Protein AF-A0A831W2U3-F1 (afdb_monomer)

Radius of gyration: 49.45 Å; Cα contacts (8 Å, |Δi|>4): 23; chains: 1; bounding box: 72×37×145 Å

Structure (mmCIF, N/CA/C/O backbone):
data_AF-A0A831W2U3-F1
#
_entry.id   AF-A0A831W2U3-F1
#
loop_
_atom_site.group_PDB
_atom_site.id
_atom_site.type_symbol
_atom_site.label_atom_id
_atom_site.label_alt_id
_atom_site.label_comp_id
_atom_site.label_asym_id
_atom_site.label_entity_id
_atom_site.label_seq_id
_atom_site.pdbx_PDB_ins_code
_atom_site.Cartn_x
_atom_site.Cartn_y
_atom_site.Cartn_z
_atom_site.occupancy
_atom_site.B_iso_or_equiv
_atom_site.auth_seq_id
_atom_site.auth_comp_id
_atom_site.auth_asym_id
_atom_site.auth_atom_id
_atom_site.pdbx_PDB_model_num
ATOM 1 N N . MET A 1 1 ? -18.431 9.902 36.381 1.00 43.91 1 MET A N 1
ATOM 2 C CA . MET A 1 1 ? -19.514 9.789 37.389 1.00 43.91 1 MET A CA 1
ATOM 3 C C . MET A 1 1 ? -19.540 8.393 38.029 1.00 43.91 1 MET A C 1
ATOM 5 O O . MET A 1 1 ? -20.557 7.719 37.998 1.00 43.91 1 MET A O 1
ATOM 9 N N . GLN A 1 2 ? -18.420 7.936 38.594 1.00 46.03 2 GLN A N 1
ATOM 10 C CA . GLN A 1 2 ? -18.339 6.663 39.341 1.00 46.03 2 GLN A CA 1
ATOM 11 C C . GLN A 1 2 ? -17.504 6.820 40.627 1.00 46.03 2 GLN A C 1
ATOM 13 O O . GLN A 1 2 ? -17.646 6.047 41.565 1.00 46.03 2 GLN A O 1
ATOM 18 N N . GLU A 1 3 ? -16.686 7.872 40.683 1.00 42.34 3 GLU A N 1
ATOM 19 C CA . GLU A 1 3 ? -15.733 8.178 41.755 1.00 42.34 3 GLU A CA 1
ATOM 20 C C . GLU A 1 3 ? -16.374 8.858 42.977 1.00 42.34 3 GLU A C 1
ATOM 22 O O . GLU A 1 3 ? -15.839 8.804 44.076 1.00 42.34 3 GLU A O 1
ATOM 27 N N . VAL A 1 4 ? -17.580 9.415 42.820 1.00 47.78 4 VAL A N 1
ATOM 28 C CA . VAL A 1 4 ? -18.320 10.093 43.904 1.00 47.78 4 VAL A CA 1
ATOM 29 C C . VAL A 1 4 ? -18.998 9.110 44.872 1.00 47.78 4 VAL A C 1
ATOM 31 O O . VAL A 1 4 ? -19.333 9.467 45.991 1.00 47.78 4 VAL A O 1
ATOM 34 N N . ILE A 1 5 ? -19.170 7.844 44.475 1.00 56.25 5 ILE A N 1
ATOM 35 C CA . ILE A 1 5 ? -19.919 6.844 45.260 1.00 56.25 5 ILE A CA 1
ATOM 36 C C . ILE A 1 5 ? -19.009 6.109 46.266 1.00 56.25 5 ILE A C 1
ATOM 38 O O . ILE A 1 5 ? -19.491 5.546 47.251 1.00 56.25 5 ILE A O 1
ATOM 42 N N . SER A 1 6 ? -17.688 6.099 46.049 1.00 62.00 6 SER A N 1
ATOM 43 C CA . SER A 1 6 ? -16.733 5.449 46.959 1.00 62.00 6 SER A CA 1
ATOM 44 C C . SER A 1 6 ? -16.358 6.338 48.147 1.00 62.00 6 SER A C 1
ATOM 46 O O . SER A 1 6 ? -16.327 5.838 49.271 1.00 62.00 6 SER A O 1
ATOM 48 N N . GLY A 1 7 ? -16.129 7.638 47.924 1.00 64.19 7 GLY A N 1
ATOM 49 C CA . GLY A 1 7 ? -15.730 8.583 48.977 1.00 64.19 7 GLY A CA 1
ATOM 50 C C . GLY A 1 7 ? -16.809 8.803 50.042 1.00 64.19 7 GLY A C 1
ATOM 51 O O . GLY A 1 7 ? -16.530 8.744 51.238 1.00 64.19 7 GLY A O 1
ATOM 52 N N . GLU A 1 8 ? -18.066 8.963 49.625 1.00 70.44 8 GLU A N 1
ATOM 53 C CA . GLU A 1 8 ? -19.186 9.220 50.543 1.00 70.44 8 GLU A CA 1
ATOM 54 C C . GLU A 1 8 ? -19.618 7.972 51.330 1.00 70.44 8 GLU A C 1
ATOM 56 O O . GLU A 1 8 ? -20.163 8.069 52.429 1.00 70.44 8 GLU A O 1
ATOM 61 N N . ARG A 1 9 ? -19.329 6.768 50.818 1.00 71.94 9 ARG A N 1
ATOM 62 C CA . ARG A 1 9 ? -19.741 5.507 51.454 1.00 71.94 9 ARG A CA 1
ATOM 63 C C . ARG A 1 9 ? -19.152 5.328 52.849 1.00 71.94 9 ARG A C 1
ATOM 65 O O . ARG A 1 9 ? -19.865 4.886 53.748 1.00 71.94 9 ARG A O 1
ATOM 72 N N . SER A 1 10 ? -17.878 5.675 53.029 1.00 77.38 10 SER A N 1
ATOM 73 C CA . SER A 1 10 ? -17.202 5.536 54.323 1.00 77.38 10 SER A CA 1
ATOM 74 C C . SER A 1 10 ? -17.835 6.441 55.380 1.00 77.38 10 SER A C 1
ATOM 76 O O . SER A 1 10 ? -18.091 5.998 56.494 1.00 77.38 10 SER A O 1
ATOM 78 N N . GLN A 1 11 ? -18.154 7.688 55.021 1.00 80.19 11 GLN A N 1
ATOM 79 C CA . GLN A 1 11 ? -18.763 8.659 55.936 1.00 80.19 11 GLN A CA 1
ATOM 80 C C . GLN A 1 11 ? -20.192 8.264 56.341 1.00 80.19 11 GLN A C 1
ATOM 82 O O . GLN A 1 11 ? -20.589 8.442 57.498 1.00 80.19 11 GLN A O 1
ATOM 87 N N . VAL A 1 12 ? -20.959 7.686 55.410 1.00 82.25 12 VAL A N 1
ATOM 88 C CA . VAL A 1 12 ? 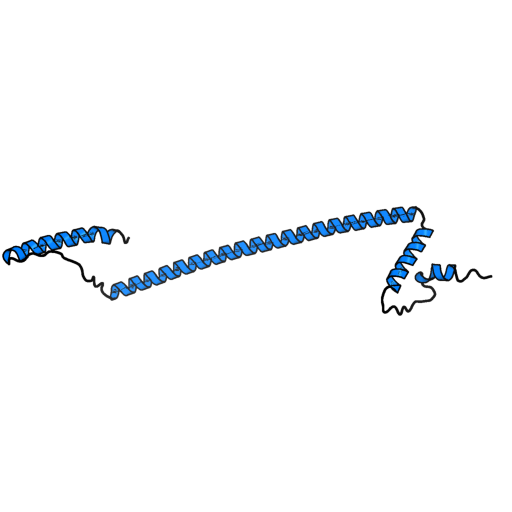-22.314 7.183 55.683 1.00 82.25 12 VAL A CA 1
ATOM 89 C C . VAL A 1 12 ? -22.274 5.974 56.620 1.00 82.25 12 VAL A C 1
ATOM 91 O O . VAL A 1 12 ? -23.033 5.943 57.589 1.00 82.25 12 VAL A O 1
ATOM 94 N N . MET A 1 13 ? -21.383 5.003 56.378 1.00 81.56 13 MET A N 1
ATOM 95 C CA . MET A 1 13 ? -21.240 3.832 57.257 1.00 81.56 13 MET A CA 1
ATOM 96 C C . MET A 1 13 ? -20.831 4.240 58.674 1.00 81.56 13 MET A C 1
ATOM 98 O O . MET A 1 13 ? -21.433 3.790 59.641 1.00 81.56 13 MET A O 1
ATOM 102 N N . ASP A 1 14 ? -19.881 5.164 58.799 1.00 83.88 14 ASP A N 1
ATOM 103 C CA . ASP A 1 14 ? -19.359 5.625 60.087 1.00 83.88 14 ASP A CA 1
ATOM 104 C C . ASP A 1 14 ? -20.423 6.375 60.920 1.00 83.88 14 ASP A C 1
ATOM 106 O O . ASP A 1 14 ? -20.551 6.210 62.137 1.00 83.88 14 ASP A O 1
ATOM 110 N N . THR A 1 15 ? -21.283 7.144 60.246 1.00 83.94 15 THR A N 1
ATOM 111 C CA . THR A 1 15 ? -22.425 7.820 60.879 1.00 83.94 15 THR A CA 1
ATOM 112 C C . THR A 1 15 ? -23.507 6.831 61.319 1.00 83.94 15 THR A C 1
ATOM 114 O O . THR A 1 15 ? -24.056 6.970 62.416 1.00 83.94 15 THR A O 1
ATOM 117 N N . MET A 1 16 ? -23.779 5.802 60.511 1.00 82.94 16 MET A N 1
ATOM 118 C CA . MET A 1 16 ? -24.716 4.728 60.858 1.00 82.94 16 MET A CA 1
ATOM 119 C C . MET A 1 16 ? -24.225 3.906 62.055 1.00 82.94 16 MET A C 1
ATOM 121 O O . MET A 1 16 ? -25.013 3.634 62.962 1.00 82.94 16 MET A O 1
ATOM 125 N N . THR A 1 17 ? -22.930 3.582 62.117 1.00 85.06 17 THR A N 1
ATOM 126 C CA . THR A 1 17 ? -22.314 2.878 63.254 1.00 85.06 17 THR A CA 1
ATOM 127 C C . THR A 1 17 ? -22.449 3.680 64.550 1.00 85.06 17 THR A C 1
ATOM 129 O O . THR A 1 17 ? -22.870 3.129 65.568 1.00 85.06 17 THR A O 1
ATOM 132 N N . ARG A 1 18 ? -22.191 4.999 64.528 1.00 85.75 18 ARG A N 1
ATOM 133 C CA . ARG A 1 18 ? -22.384 5.878 65.703 1.00 85.75 18 ARG A CA 1
ATOM 134 C C . ARG A 1 18 ? -23.835 5.921 66.188 1.00 85.75 18 ARG A C 1
ATOM 136 O O . ARG A 1 18 ? -24.088 5.827 67.389 1.00 85.75 18 ARG A O 1
ATOM 143 N N . LEU A 1 19 ? -24.790 6.066 65.267 1.00 85.50 19 LEU A N 1
ATOM 144 C CA . LEU A 1 19 ? -26.224 6.102 65.584 1.00 85.50 19 LEU A CA 1
ATOM 145 C C . LEU A 1 19 ? -26.718 4.775 66.165 1.00 85.50 19 LEU A C 1
ATOM 147 O O . LEU A 1 19 ? -27.484 4.776 67.130 1.00 85.50 19 LEU A O 1
ATOM 151 N N . ALA A 1 20 ? -26.262 3.656 65.601 1.00 84.50 20 ALA A N 1
ATOM 152 C CA . ALA A 1 20 ? -26.588 2.330 66.097 1.00 84.50 20 ALA A CA 1
ATOM 153 C C . ALA A 1 20 ? -26.007 2.120 67.504 1.00 84.50 20 ALA A C 1
ATOM 155 O O . ALA A 1 20 ? -26.762 1.781 68.414 1.00 84.50 20 ALA A O 1
ATOM 156 N N . ASN A 1 21 ? -24.725 2.445 67.720 1.00 84.94 21 ASN A N 1
ATOM 157 C CA . ASN A 1 21 ? -24.066 2.336 69.027 1.00 84.94 21 ASN A CA 1
ATOM 158 C C . ASN A 1 21 ? -24.768 3.142 70.128 1.00 84.94 21 ASN A C 1
ATOM 160 O O . ASN A 1 21 ? -24.930 2.652 71.243 1.00 84.94 21 ASN A O 1
ATOM 164 N N . LYS A 1 22 ? -25.276 4.340 69.817 1.00 85.06 22 LYS A N 1
ATOM 165 C CA . LYS A 1 22 ? -26.029 5.157 70.783 1.00 85.06 22 LYS A CA 1
ATOM 166 C C . LYS A 1 22 ? -27.337 4.494 71.246 1.00 85.06 22 LYS A C 1
ATOM 168 O O . LYS A 1 22 ? -27.759 4.725 72.374 1.00 85.06 22 LYS A O 1
ATOM 173 N N . LYS A 1 23 ? -27.978 3.680 70.397 1.00 83.06 23 LYS A N 1
ATOM 174 C CA . LYS A 1 23 ? -29.226 2.963 70.722 1.00 83.06 23 LYS A CA 1
ATOM 175 C C . LYS A 1 23 ? -29.002 1.667 71.500 1.00 83.06 23 LYS A C 1
ATOM 177 O O . LYS A 1 23 ? -29.840 1.331 72.326 1.00 83.06 23 LYS A O 1
ATOM 182 N N . VAL A 1 24 ? -27.912 0.943 71.241 1.00 86.19 24 VAL A N 1
ATOM 183 C CA . VAL A 1 24 ? -27.599 -0.315 71.948 1.00 86.19 24 VAL A CA 1
ATOM 184 C C . VAL A 1 24 ? -26.783 -0.126 73.229 1.00 86.19 24 VAL A C 1
ATOM 186 O O . VAL A 1 24 ? -26.696 -1.058 74.028 1.00 86.19 24 VAL A O 1
ATOM 189 N N . ALA A 1 25 ? -26.269 1.080 73.490 1.00 80.69 25 ALA A N 1
ATOM 190 C CA . ALA A 1 25 ? -25.568 1.410 74.732 1.00 80.69 25 ALA A CA 1
ATOM 191 C C . ALA A 1 25 ? -26.412 1.158 75.999 1.00 80.69 25 ALA A C 1
ATOM 193 O O . ALA A 1 25 ? -25.869 0.744 77.018 1.00 80.69 25 ALA A O 1
ATOM 194 N N . SER A 1 26 ? -27.739 1.335 75.938 1.00 82.50 26 SER A N 1
ATOM 195 C CA . SER A 1 26 ? -28.654 1.021 77.050 1.00 82.50 26 SER A CA 1
ATOM 196 C C . SER A 1 26 ? -28.870 -0.480 77.275 1.00 82.50 26 SER A C 1
ATOM 198 O O . SER A 1 26 ? -29.397 -0.871 78.311 1.00 82.50 26 SER A O 1
ATOM 200 N N . LEU A 1 27 ? -28.464 -1.319 76.318 1.00 81.88 27 LEU A N 1
ATOM 201 C CA . LEU A 1 27 ? -28.581 -2.778 76.357 1.00 81.88 27 LEU A CA 1
ATOM 202 C C . LEU A 1 27 ? -27.234 -3.461 76.664 1.00 81.88 27 LEU A C 1
ATOM 204 O O . LEU A 1 27 ? -27.171 -4.686 76.687 1.00 81.88 27 LEU A O 1
ATOM 208 N N . GLY A 1 28 ? -26.156 -2.693 76.884 1.00 84.12 28 GLY A N 1
ATOM 209 C CA . GLY A 1 28 ? -24.814 -3.220 77.170 1.00 84.12 28 GLY A CA 1
ATOM 210 C C . GLY A 1 28 ? -24.091 -3.835 75.964 1.00 84.12 28 GLY A C 1
ATOM 211 O O . GLY A 1 28 ? -23.123 -4.569 76.142 1.00 84.12 28 GLY A O 1
ATOM 212 N N . ILE A 1 29 ? -24.547 -3.558 74.738 1.00 86.31 29 ILE A N 1
ATOM 213 C CA . ILE A 1 29 ? -24.013 -4.142 73.496 1.00 86.31 29 ILE A CA 1
ATOM 214 C C . ILE A 1 29 ? -23.208 -3.081 72.726 1.00 86.31 29 ILE A C 1
ATOM 216 O O . ILE A 1 29 ? -23.650 -1.940 72.601 1.00 86.31 29 ILE A O 1
ATOM 220 N N . SER A 1 30 ? -22.048 -3.467 72.174 1.00 80.31 30 SER A N 1
ATOM 221 C CA . SER A 1 30 ? -21.176 -2.608 71.351 1.00 80.31 30 SER A CA 1
ATOM 222 C C . SER A 1 30 ? -21.060 -3.135 69.916 1.00 80.31 30 SER A C 1
ATOM 224 O O . SER A 1 30 ? -20.755 -4.308 69.697 1.00 80.31 30 SER A O 1
ATOM 226 N N . ILE A 1 31 ? -21.312 -2.270 68.931 1.00 82.38 31 ILE A N 1
ATOM 227 C CA . ILE A 1 31 ? -21.232 -2.559 67.494 1.00 82.38 31 ILE A CA 1
ATOM 228 C C . ILE A 1 31 ? -19.871 -2.093 66.969 1.00 82.38 31 ILE A C 1
ATOM 230 O O . ILE A 1 31 ? -19.530 -0.913 67.067 1.00 82.38 31 ILE A O 1
ATOM 234 N N . ILE A 1 32 ? -19.116 -3.028 66.383 1.00 81.44 32 ILE A N 1
ATOM 235 C CA . ILE A 1 32 ? -17.736 -2.816 65.914 1.00 81.44 32 ILE A CA 1
ATOM 236 C C . ILE A 1 32 ? -17.695 -2.275 64.473 1.00 81.44 32 ILE A C 1
ATOM 238 O O . ILE A 1 32 ? -16.901 -1.385 64.187 1.00 81.44 32 ILE A O 1
ATOM 242 N N . ASP A 1 33 ? -18.536 -2.787 63.565 1.00 80.06 33 ASP A N 1
ATOM 243 C CA . ASP A 1 33 ? -18.543 -2.383 62.148 1.00 80.06 33 ASP A CA 1
ATOM 244 C C . ASP A 1 33 ? -19.931 -2.585 61.508 1.00 80.06 33 ASP A C 1
ATOM 246 O O . ASP A 1 33 ? -20.622 -3.569 61.790 1.00 80.06 33 ASP A O 1
ATOM 250 N N . VAL A 1 34 ? -20.331 -1.665 60.625 1.00 81.56 34 VAL A N 1
ATOM 251 C CA . VAL A 1 34 ? -21.559 -1.738 59.819 1.00 81.56 34 VAL A CA 1
ATOM 252 C C . VAL A 1 34 ? -21.166 -1.718 58.348 1.00 81.56 34 VAL A C 1
ATOM 254 O O . VAL A 1 34 ? -20.592 -0.751 57.852 1.00 81.56 34 VAL A O 1
ATOM 257 N N . ARG A 1 35 ? -21.524 -2.779 57.616 1.00 81.31 35 ARG A N 1
ATOM 258 C CA . ARG A 1 35 ? -21.256 -2.900 56.176 1.00 81.31 35 ARG A CA 1
ATOM 259 C C . ARG A 1 35 ? -22.534 -3.112 55.379 1.00 81.31 35 ARG A C 1
ATOM 261 O O . ARG A 1 35 ? -23.399 -3.898 55.761 1.00 81.31 35 ARG A O 1
ATOM 268 N N . ILE A 1 36 ? -22.616 -2.479 54.208 1.00 76.62 36 ILE A N 1
ATOM 269 C CA . ILE A 1 36 ? -23.661 -2.784 53.224 1.00 76.62 36 ILE A CA 1
ATOM 270 C C . ILE A 1 36 ? -23.337 -4.128 52.569 1.00 76.62 36 ILE A C 1
ATOM 272 O O . ILE A 1 36 ? -22.359 -4.239 51.833 1.00 76.62 36 ILE A O 1
ATOM 276 N N . LYS A 1 37 ? -24.192 -5.132 52.790 1.00 78.06 37 LYS A N 1
ATOM 277 C CA . LYS A 1 37 ? -24.073 -6.450 52.148 1.00 78.06 37 LYS A CA 1
ATOM 278 C C . LYS A 1 37 ? -24.439 -6.408 50.660 1.00 78.06 37 LYS A C 1
ATOM 280 O O . LYS A 1 37 ? -23.731 -6.981 49.843 1.00 78.06 37 LYS A O 1
ATOM 285 N N . GLN A 1 38 ? -25.532 -5.728 50.306 1.00 71.69 38 GLN A N 1
ATOM 286 C CA . GLN A 1 38 ? -26.016 -5.626 48.926 1.00 71.69 38 GLN A CA 1
ATOM 287 C C . GLN A 1 38 ? -26.950 -4.420 48.768 1.00 71.69 38 GLN A C 1
ATOM 289 O O . GLN A 1 38 ? -27.763 -4.147 49.647 1.00 71.69 38 GLN A O 1
ATOM 294 N N . ILE A 1 39 ? -26.848 -3.711 47.642 1.00 69.44 39 ILE A N 1
ATOM 295 C CA . ILE A 1 39 ? -27.837 -2.709 47.226 1.00 69.44 39 ILE A CA 1
ATOM 296 C C . ILE A 1 39 ? -28.709 -3.378 46.167 1.00 69.44 39 ILE A C 1
ATOM 298 O O . ILE A 1 39 ? -28.233 -3.664 45.071 1.00 69.44 39 ILE A O 1
ATOM 302 N N . ASN A 1 40 ? -29.972 -3.643 46.491 1.00 64.75 40 ASN A N 1
ATOM 303 C CA . ASN A 1 40 ? -30.931 -4.149 45.515 1.00 64.75 40 ASN A CA 1
ATOM 304 C C . ASN A 1 40 ? -31.532 -2.971 44.750 1.00 64.75 40 ASN A C 1
ATOM 306 O O . ASN A 1 40 ? -32.415 -2.280 45.253 1.00 64.75 40 ASN A O 1
ATOM 310 N N . LEU A 1 41 ? -31.040 -2.737 43.533 1.00 65.50 41 LEU A N 1
ATOM 311 C CA . LEU A 1 41 ? -31.710 -1.848 42.589 1.00 65.50 41 LEU A CA 1
ATOM 312 C C . LEU A 1 41 ? -32.957 -2.571 42.038 1.00 65.50 41 LEU A C 1
ATOM 314 O O . LEU A 1 41 ? -32.831 -3.730 41.633 1.00 65.50 41 LEU A O 1
ATOM 318 N N . PRO A 1 42 ? -34.144 -1.937 41.988 1.00 72.44 42 PRO A N 1
ATOM 319 C CA . PRO A 1 42 ? -35.336 -2.551 41.405 1.00 72.44 42 PRO A CA 1
ATOM 320 C C . PRO A 1 42 ? -35.073 -3.005 39.961 1.00 72.44 42 PRO A C 1
ATOM 322 O O . PRO A 1 42 ? -34.565 -2.228 39.148 1.00 72.44 42 PRO A O 1
ATOM 325 N N . ALA A 1 43 ? -35.443 -4.246 39.624 1.00 67.12 43 ALA A N 1
ATOM 326 C CA . ALA A 1 43 ? -35.142 -4.873 38.327 1.00 67.12 43 ALA A CA 1
ATOM 327 C C . ALA A 1 43 ? -35.651 -4.073 37.105 1.00 67.12 43 ALA A C 1
ATOM 329 O O . ALA A 1 43 ? -35.075 -4.146 36.021 1.00 67.12 43 ALA A O 1
ATOM 330 N N . ALA A 1 44 ? -36.693 -3.255 37.284 1.00 64.19 44 ALA A N 1
ATOM 331 C CA . ALA A 1 44 ? -37.230 -2.381 36.241 1.00 64.19 44 ALA A CA 1
ATOM 332 C C . ALA A 1 44 ? -36.249 -1.271 35.799 1.00 64.19 44 ALA A C 1
ATOM 334 O O . ALA A 1 44 ? -36.257 -0.868 34.637 1.00 64.19 44 ALA A O 1
ATOM 335 N N . VAL A 1 45 ? -35.381 -0.786 36.697 1.00 65.25 45 VAL A N 1
ATOM 336 C CA . VAL A 1 45 ? -34.419 0.296 36.403 1.00 65.25 45 VAL A CA 1
ATOM 337 C C . VAL A 1 45 ? -33.084 -0.266 35.900 1.00 65.25 45 VAL A C 1
ATOM 339 O O . VAL A 1 45 ? -32.408 0.371 35.095 1.00 65.25 45 VAL A O 1
ATOM 342 N N . SER A 1 46 ? -32.704 -1.483 36.305 1.00 73.31 46 SER A N 1
ATOM 343 C CA . SER A 1 46 ? -31.458 -2.112 35.841 1.00 73.31 46 SER A CA 1
ATOM 344 C C . SER A 1 46 ? -31.516 -2.509 34.361 1.00 73.31 46 SER A C 1
ATOM 346 O O . SER A 1 46 ? -30.536 -2.319 33.639 1.00 73.31 46 SER A O 1
ATOM 348 N N . GLN A 1 47 ? -32.671 -2.988 33.883 1.00 83.56 47 GLN A N 1
ATOM 349 C CA . GLN A 1 47 ? -32.840 -3.423 32.496 1.00 83.56 47 GLN A CA 1
ATOM 350 C C . GLN A 1 47 ? -32.713 -2.253 31.507 1.00 83.56 47 GLN A C 1
ATOM 352 O O . GLN A 1 47 ? -32.027 -2.373 30.493 1.00 83.56 47 GLN A O 1
ATOM 357 N N . SER A 1 48 ? -33.329 -1.103 31.799 1.00 85.62 48 SER A N 1
ATOM 358 C CA . SER A 1 48 ? -33.301 0.073 30.914 1.00 85.62 48 SER A CA 1
ATOM 359 C C . SER A 1 48 ? -31.903 0.691 30.813 1.00 85.62 48 SER A C 1
ATOM 361 O O . SER A 1 48 ? -31.447 1.028 29.716 1.00 85.62 48 SER A O 1
ATOM 363 N N . VAL A 1 49 ? -31.179 0.766 31.934 1.00 86.06 49 VAL A N 1
ATOM 364 C CA . VAL A 1 49 ? -29.786 1.231 31.967 1.00 86.06 49 VAL A CA 1
ATOM 365 C C . VAL A 1 49 ? -28.878 0.270 31.200 1.00 86.06 49 VAL A C 1
ATOM 367 O O . VAL A 1 49 ? -28.074 0.721 30.384 1.00 86.06 49 VAL A O 1
ATOM 370 N N . PHE A 1 50 ? -29.041 -1.045 31.379 1.00 87.19 50 PHE A N 1
ATOM 371 C CA . PHE A 1 50 ? -28.252 -2.042 30.653 1.00 87.19 50 PHE A CA 1
ATOM 372 C C . PHE A 1 50 ? -28.479 -1.976 29.135 1.00 87.19 50 PHE A C 1
ATOM 374 O O . PHE A 1 50 ? -27.514 -1.973 28.368 1.00 87.19 50 PHE A O 1
ATOM 381 N N . GLN A 1 51 ? -29.732 -1.842 28.687 1.00 91.06 51 GLN A N 1
ATOM 382 C CA . GLN A 1 51 ? -30.048 -1.672 27.263 1.00 91.06 51 GLN A CA 1
ATOM 383 C C . GLN A 1 51 ? -29.426 -0.394 26.690 1.00 91.06 51 GLN A C 1
ATOM 385 O O . GLN A 1 51 ? -28.840 -0.421 25.606 1.00 91.06 51 GLN A O 1
ATOM 390 N N . ARG A 1 52 ? -29.464 0.715 27.440 1.00 91.88 52 ARG A N 1
ATOM 391 C CA . ARG A 1 52 ? -28.824 1.974 27.034 1.00 91.88 52 ARG A CA 1
ATOM 392 C C . ARG A 1 52 ? -27.303 1.839 26.938 1.00 91.88 52 ARG A C 1
ATOM 394 O O . ARG A 1 52 ? -26.710 2.315 25.974 1.00 91.88 52 ARG A O 1
ATOM 401 N N . MET A 1 53 ? -26.674 1.151 27.891 1.00 91.88 53 MET A N 1
ATOM 402 C CA . MET A 1 53 ? -25.235 0.870 27.856 1.00 91.88 53 MET A CA 1
ATOM 403 C C . MET A 1 53 ? -24.852 -0.000 26.658 1.00 91.88 53 MET A C 1
ATOM 405 O O . MET A 1 53 ? -23.847 0.275 26.002 1.00 91.88 53 MET A O 1
ATOM 409 N N . LYS A 1 54 ? -25.650 -1.027 26.347 1.00 95.69 54 LYS A N 1
ATOM 410 C CA . LYS A 1 54 ? -25.435 -1.891 25.182 1.00 95.69 54 LYS A CA 1
ATOM 411 C C . LYS A 1 54 ? -25.524 -1.093 23.882 1.00 95.69 54 LYS A C 1
ATOM 413 O O . LYS A 1 54 ? -24.595 -1.148 23.079 1.00 95.69 54 LYS A O 1
ATOM 418 N N . ALA A 1 55 ? -26.584 -0.303 23.713 1.00 96.06 55 ALA A N 1
ATOM 419 C CA . ALA A 1 55 ? -26.773 0.539 22.535 1.00 96.06 55 ALA A CA 1
ATOM 420 C C . ALA A 1 55 ? -25.618 1.538 22.350 1.00 96.06 55 ALA A C 1
ATOM 422 O O . ALA A 1 55 ? -25.112 1.702 21.238 1.00 96.06 55 ALA A O 1
ATOM 423 N N . GLU A 1 56 ? -25.148 2.151 23.439 1.00 96.56 56 GLU A N 1
ATOM 424 C CA . GLU A 1 56 ? -24.020 3.080 23.397 1.00 96.56 56 GLU A CA 1
ATOM 425 C C . GLU A 1 56 ? -22.709 2.372 23.033 1.00 96.56 56 GLU A C 1
ATOM 427 O O . GLU A 1 56 ? -21.962 2.841 22.174 1.00 96.56 56 GLU A O 1
ATOM 432 N N . ARG A 1 57 ? -22.443 1.189 23.603 1.00 97.62 57 ARG A N 1
ATOM 433 C CA . ARG A 1 57 ? -21.267 0.382 23.239 1.00 97.62 57 ARG A CA 1
ATOM 434 C C . ARG A 1 57 ? -21.294 -0.045 21.778 1.00 97.62 57 ARG A C 1
ATOM 436 O O . ARG A 1 57 ? -20.265 0.022 21.107 1.00 97.62 57 ARG A O 1
ATOM 443 N N . GLU A 1 58 ? -22.452 -0.443 21.267 1.00 97.50 58 GLU A N 1
ATOM 444 C CA . GLU A 1 58 ? -22.615 -0.770 19.853 1.00 97.50 58 GLU A CA 1
ATOM 445 C C . GLU A 1 58 ? -22.402 0.451 18.952 1.00 97.50 58 GLU A C 1
ATOM 447 O O . GLU A 1 58 ? -21.753 0.327 17.911 1.00 97.50 58 GLU A O 1
ATOM 452 N N . ARG A 1 59 ? -22.899 1.631 19.349 1.00 98.00 59 ARG A N 1
ATOM 453 C CA . ARG A 1 59 ? -22.679 2.897 18.633 1.00 98.00 59 ARG A CA 1
ATOM 454 C C . ARG A 1 59 ? -21.190 3.219 18.541 1.00 98.00 59 ARG A C 1
ATOM 456 O O . ARG A 1 59 ? -20.686 3.416 17.439 1.00 98.00 59 ARG A O 1
ATOM 463 N N . VAL A 1 60 ? -20.486 3.175 19.669 1.00 98.06 60 VAL A N 1
ATOM 464 C CA . VAL A 1 60 ? -19.037 3.409 19.743 1.00 98.06 60 VAL A CA 1
ATOM 465 C C . VAL A 1 60 ? -18.269 2.386 18.899 1.00 98.06 60 VAL A C 1
ATOM 467 O O . VAL A 1 60 ? -17.375 2.748 18.137 1.00 98.06 60 VAL A O 1
ATOM 470 N N . ALA A 1 61 ? -18.646 1.105 18.950 1.00 98.06 61 ALA A N 1
ATOM 471 C CA . ALA A 1 61 ? -18.016 0.075 18.126 1.00 98.06 61 ALA A CA 1
ATOM 472 C C . ALA A 1 61 ? -18.250 0.298 16.621 1.00 98.06 61 ALA A C 1
ATOM 474 O O . ALA A 1 61 ? -17.341 0.088 15.817 1.00 98.06 61 ALA A O 1
ATOM 475 N N . ARG A 1 62 ? -19.456 0.719 16.213 1.00 97.81 62 ARG A N 1
ATOM 476 C CA . ARG A 1 62 ? -19.748 1.086 14.816 1.00 97.81 62 ARG A CA 1
ATOM 477 C C . ARG A 1 62 ? -18.906 2.277 14.371 1.00 97.81 62 ARG A C 1
ATOM 479 O O . ARG A 1 62 ? -18.330 2.223 13.289 1.00 97.81 62 ARG A O 1
ATOM 486 N N . GLU A 1 63 ? -18.787 3.292 15.215 1.00 98.00 63 GLU A N 1
ATOM 487 C CA . GLU A 1 63 ? -17.987 4.484 14.948 1.00 98.00 63 GLU A CA 1
ATOM 488 C C . GLU A 1 63 ? -16.501 4.144 14.749 1.00 98.00 63 GLU A C 1
ATOM 490 O O . GLU A 1 63 ? -15.909 4.536 13.743 1.00 98.00 63 GLU A O 1
ATOM 495 N N . PHE A 1 64 ? -15.915 3.321 15.625 1.00 98.00 64 PHE A N 1
ATOM 496 C CA . PHE A 1 64 ? -14.533 2.859 15.459 1.00 98.00 64 PHE A CA 1
ATOM 497 C C . PHE A 1 64 ? -14.329 2.041 14.182 1.00 98.00 64 PHE A C 1
ATOM 499 O O . PHE A 1 64 ? -13.351 2.256 13.465 1.00 98.00 64 PHE A O 1
ATOM 506 N N . ARG A 1 65 ? -15.258 1.135 13.848 1.00 97.81 65 ARG A N 1
ATOM 507 C CA . ARG A 1 65 ? -15.180 0.368 12.594 1.00 97.81 65 ARG A CA 1
ATOM 508 C C . ARG A 1 65 ? -15.293 1.269 11.366 1.00 97.81 65 ARG A C 1
ATOM 510 O O . ARG A 1 65 ? -14.588 1.028 10.392 1.00 97.81 65 ARG A O 1
ATOM 517 N N . ALA A 1 66 ? -16.150 2.288 11.404 1.00 98.25 66 ALA A N 1
ATOM 518 C CA . ALA A 1 66 ? -16.302 3.242 10.310 1.00 98.25 66 ALA A CA 1
ATOM 519 C C . ALA A 1 66 ? -15.013 4.048 10.092 1.00 98.25 66 ALA A C 1
ATOM 521 O O . ALA A 1 66 ? -14.492 4.053 8.980 1.00 98.25 66 ALA A O 1
ATOM 522 N N . ARG A 1 67 ? -14.430 4.620 11.156 1.00 98.06 67 ARG A N 1
ATOM 523 C CA . ARG A 1 67 ? -13.144 5.341 11.078 1.00 98.06 67 ARG A CA 1
ATOM 524 C C . ARG A 1 67 ? -11.993 4.446 10.610 1.00 98.06 67 ARG A C 1
ATOM 526 O O . ARG A 1 67 ? -11.142 4.880 9.833 1.00 98.06 67 ARG A O 1
ATOM 533 N N . GLY A 1 68 ? -11.970 3.192 11.069 1.00 98.50 68 GLY A N 1
ATOM 534 C CA . GLY A 1 68 ? -10.989 2.199 10.631 1.00 98.50 68 GLY A CA 1
ATOM 535 C C . GLY A 1 68 ? -11.104 1.903 9.135 1.00 98.50 68 GLY A C 1
ATOM 536 O O . GLY A 1 68 ? -10.097 1.919 8.432 1.00 98.50 68 GLY A O 1
ATOM 537 N N . LYS A 1 69 ? -12.331 1.712 8.632 1.00 98.19 69 LYS A N 1
ATOM 538 C CA . LYS A 1 69 ? -12.593 1.528 7.197 1.00 98.19 69 LYS A CA 1
ATOM 539 C C . LYS A 1 69 ? -12.187 2.751 6.382 1.00 98.19 69 LYS A C 1
ATOM 541 O O . LYS A 1 69 ? -11.461 2.599 5.412 1.00 98.19 69 LYS A O 1
ATOM 546 N N . GLU A 1 70 ? -12.595 3.946 6.796 1.00 98.12 70 GLU A N 1
ATOM 547 C CA . GLU A 1 70 ? -12.241 5.193 6.111 1.00 98.12 70 GLU A CA 1
ATOM 548 C C . GLU A 1 70 ? -10.719 5.363 6.001 1.00 98.12 70 GLU A C 1
ATOM 550 O O . GLU A 1 70 ? -10.184 5.677 4.939 1.00 98.12 70 GLU A O 1
ATOM 555 N N . THR A 1 71 ? -10.001 5.097 7.093 1.00 98.31 71 THR A N 1
ATOM 556 C CA . THR A 1 71 ? -8.540 5.198 7.114 1.00 98.31 71 THR A CA 1
ATOM 557 C C . THR A 1 71 ? -7.882 4.136 6.243 1.00 98.31 71 THR A C 1
ATOM 559 O O . THR A 1 71 ? -6.940 4.452 5.518 1.00 98.31 71 THR A O 1
ATOM 562 N N . ALA A 1 72 ? -8.399 2.906 6.250 1.00 98.25 72 ALA A N 1
ATOM 563 C CA . ALA A 1 72 ? -7.917 1.846 5.373 1.00 98.25 72 ALA A CA 1
ATOM 564 C C . ALA A 1 72 ? -8.117 2.193 3.889 1.00 98.25 72 ALA A C 1
ATOM 566 O O . ALA A 1 72 ? -7.180 2.049 3.107 1.00 98.25 72 ALA A O 1
ATOM 567 N N . GLU A 1 73 ? -9.294 2.694 3.507 1.00 98.19 73 GLU A N 1
ATOM 568 C CA . GLU A 1 73 ? -9.576 3.114 2.130 1.00 98.19 73 GLU A CA 1
ATOM 569 C C . GLU A 1 73 ? -8.674 4.271 1.693 1.00 98.19 73 GLU A C 1
ATOM 571 O O . GLU A 1 73 ? -8.101 4.234 0.606 1.00 98.19 73 GLU A O 1
ATOM 576 N N . ARG A 1 74 ? -8.445 5.258 2.569 1.00 98.25 74 ARG A N 1
ATOM 577 C CA . ARG A 1 74 ? -7.517 6.363 2.294 1.00 98.25 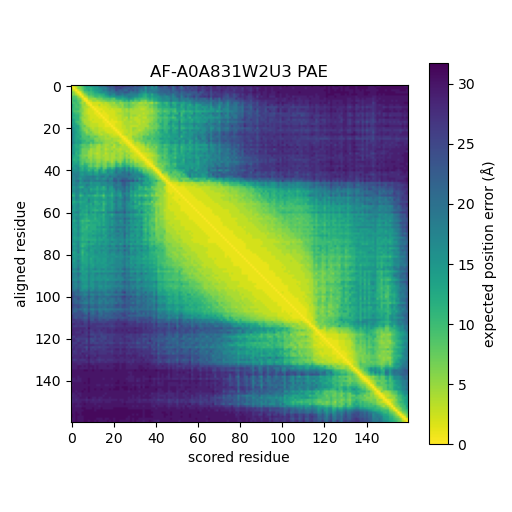74 ARG A CA 1
ATOM 578 C C . ARG A 1 74 ? -6.091 5.870 2.041 1.00 98.25 74 ARG A C 1
ATOM 580 O O . ARG A 1 74 ? -5.445 6.325 1.100 1.00 98.25 74 ARG A O 1
ATOM 587 N N . ILE A 1 75 ? -5.605 4.940 2.866 1.00 98.12 75 ILE A N 1
ATOM 588 C CA . ILE A 1 75 ? -4.264 4.357 2.718 1.00 98.12 75 ILE A CA 1
ATOM 589 C C . ILE A 1 75 ? -4.169 3.555 1.418 1.00 98.12 75 ILE A C 1
ATOM 591 O O . ILE A 1 75 ? -3.205 3.732 0.677 1.00 98.12 75 ILE A O 1
ATOM 595 N N . ARG A 1 76 ? -5.166 2.715 1.111 1.00 98.06 76 ARG A N 1
ATOM 596 C CA . ARG A 1 76 ? -5.205 1.930 -0.134 1.00 98.06 76 ARG A CA 1
ATOM 597 C C . ARG A 1 76 ? -5.192 2.828 -1.364 1.00 98.06 76 ARG A C 1
ATOM 599 O O . ARG A 1 76 ? -4.328 2.663 -2.215 1.00 98.06 76 ARG A O 1
ATOM 606 N N . ALA A 1 77 ? -6.064 3.833 -1.405 1.00 98.31 77 ALA A N 1
ATOM 607 C CA . ALA A 1 77 ? -6.118 4.785 -2.509 1.00 98.31 77 ALA A CA 1
ATOM 608 C C . ALA A 1 77 ? -4.790 5.547 -2.684 1.00 98.31 77 ALA A C 1
ATOM 610 O O . ALA A 1 77 ? -4.326 5.750 -3.808 1.00 98.31 77 ALA A O 1
ATOM 611 N N . GLY A 1 78 ? -4.147 5.939 -1.577 1.00 98.31 78 GLY A N 1
ATOM 612 C CA . GLY A 1 78 ? -2.818 6.553 -1.600 1.00 98.31 78 GLY A CA 1
ATOM 613 C C . GLY A 1 78 ? -1.743 5.615 -2.157 1.00 98.31 78 GLY A C 1
ATOM 614 O O . GLY A 1 78 ? -0.973 6.011 -3.035 1.00 98.31 78 GLY A O 1
ATOM 615 N N . ALA A 1 79 ? -1.730 4.362 -1.700 1.00 98.38 79 ALA A N 1
ATOM 616 C CA . ALA A 1 79 ? -0.793 3.341 -2.155 1.00 98.38 79 ALA A CA 1
ATOM 617 C C . ALA A 1 79 ? -0.976 3.013 -3.646 1.00 98.38 79 ALA A C 1
ATOM 619 O O . ALA A 1 79 ? 0.007 2.955 -4.386 1.00 98.38 79 ALA A O 1
ATOM 620 N N . ASP A 1 80 ? -2.216 2.872 -4.118 1.00 97.94 80 ASP A N 1
ATOM 621 C CA . ASP A 1 80 ? -2.524 2.595 -5.524 1.00 97.94 80 ASP A CA 1
ATOM 622 C C . ASP A 1 80 ? -2.103 3.746 -6.441 1.00 97.94 80 ASP A C 1
ATOM 624 O O . ASP A 1 80 ? -1.511 3.529 -7.508 1.00 97.94 80 ASP A O 1
ATOM 628 N N . ARG A 1 81 ? -2.333 4.989 -6.003 1.00 98.25 81 ARG A N 1
ATOM 629 C CA . ARG A 1 81 ? -1.850 6.179 -6.708 1.00 98.25 81 ARG A CA 1
ATOM 630 C C . ARG A 1 81 ? -0.327 6.171 -6.806 1.00 98.25 81 ARG A C 1
ATOM 632 O O . ARG A 1 81 ? 0.211 6.353 -7.897 1.00 98.25 81 ARG A O 1
ATOM 639 N N . GLN A 1 82 ? 0.367 5.943 -5.693 1.00 98.25 82 GLN A N 1
ATOM 640 C CA . GLN A 1 82 ? 1.829 5.938 -5.665 1.00 98.25 82 GLN A CA 1
ATOM 641 C C . GLN A 1 82 ? 2.408 4.807 -6.523 1.00 98.25 82 GLN A C 1
ATOM 643 O O . GLN A 1 82 ? 3.327 5.044 -7.305 1.00 98.25 82 GLN A O 1
ATOM 648 N N . ARG A 1 83 ? 1.825 3.604 -6.462 1.00 98.19 83 ARG A N 1
ATOM 649 C CA . ARG A 1 83 ? 2.180 2.478 -7.335 1.00 98.19 83 ARG A CA 1
ATOM 650 C C . ARG A 1 83 ? 2.057 2.856 -8.808 1.00 98.19 83 ARG A C 1
ATOM 652 O O . ARG A 1 83 ? 2.955 2.565 -9.593 1.00 98.19 83 ARG A O 1
ATOM 659 N N . THR A 1 84 ? 0.956 3.500 -9.184 1.00 98.19 84 THR A N 1
ATOM 660 C CA . THR A 1 84 ? 0.706 3.907 -10.572 1.00 98.19 84 THR A CA 1
ATOM 661 C C . THR A 1 84 ? 1.744 4.918 -11.050 1.00 98.19 84 THR A C 1
ATOM 663 O O . THR A 1 84 ? 2.280 4.758 -12.145 1.00 98.19 84 THR A O 1
ATOM 666 N N . ILE A 1 85 ? 2.080 5.907 -10.215 1.00 98.38 85 ILE A N 1
ATOM 667 C CA . ILE A 1 85 ? 3.116 6.905 -10.514 1.00 98.38 85 ILE A CA 1
ATOM 668 C C . ILE A 1 85 ? 4.475 6.227 -10.704 1.00 98.38 85 ILE A C 1
ATOM 670 O O . ILE A 1 85 ? 5.095 6.408 -11.745 1.00 98.38 85 ILE A O 1
ATOM 674 N N . ILE A 1 86 ? 4.892 5.369 -9.768 1.00 98.31 86 ILE A N 1
ATOM 675 C CA . ILE A 1 86 ? 6.182 4.664 -9.845 1.00 98.31 86 ILE A CA 1
ATOM 676 C C . ILE A 1 86 ? 6.271 3.814 -11.116 1.00 98.31 86 ILE A C 1
ATOM 678 O O . ILE A 1 86 ? 7.289 3.830 -11.805 1.00 98.31 86 ILE A O 1
ATOM 682 N N . LEU A 1 87 ? 5.207 3.082 -11.462 1.00 98.25 87 LEU A N 1
ATOM 683 C CA . LEU A 1 87 ? 5.182 2.278 -12.684 1.00 98.25 87 LEU A CA 1
ATOM 684 C C . LEU A 1 87 ? 5.225 3.144 -13.948 1.00 98.25 87 LEU A C 1
ATOM 686 O O . LEU A 1 87 ? 5.866 2.757 -14.926 1.00 98.25 87 LEU A O 1
ATOM 690 N N . ALA A 1 88 ? 4.543 4.289 -13.949 1.00 98.31 88 ALA A N 1
ATOM 691 C CA . ALA A 1 88 ? 4.569 5.226 -15.065 1.00 98.31 88 ALA A CA 1
ATOM 692 C C . ALA A 1 88 ? 5.959 5.857 -15.235 1.00 98.31 88 ALA A C 1
ATOM 694 O O . ALA A 1 88 ? 6.479 5.885 -16.352 1.00 98.31 88 ALA A O 1
ATOM 695 N N . ASP A 1 89 ? 6.586 6.280 -14.138 1.00 98.12 89 ASP A N 1
ATOM 696 C CA . ASP A 1 89 ? 7.940 6.831 -14.118 1.00 98.12 89 ASP A CA 1
ATOM 697 C C . ASP A 1 89 ? 8.961 5.797 -14.600 1.00 98.12 89 ASP A C 1
ATOM 699 O O . ASP A 1 89 ? 9.711 6.061 -15.539 1.00 98.12 89 ASP A O 1
ATOM 703 N N . ALA A 1 90 ? 8.912 4.576 -14.061 1.00 98.31 90 ALA A N 1
ATOM 704 C CA . ALA A 1 90 ? 9.788 3.487 -14.479 1.00 98.31 90 ALA A CA 1
ATOM 705 C C . ALA A 1 90 ? 9.633 3.159 -15.974 1.00 98.31 90 ALA A C 1
ATOM 707 O O . ALA A 1 90 ? 10.625 2.967 -16.678 1.00 98.31 90 ALA A O 1
ATOM 708 N N . LYS A 1 91 ? 8.396 3.126 -16.494 1.00 98.00 91 LYS A N 1
ATOM 709 C CA . LYS A 1 91 ? 8.143 2.907 -17.928 1.00 98.00 91 LYS A CA 1
ATOM 710 C C . LYS A 1 91 ? 8.676 4.048 -18.786 1.00 98.00 91 LYS A C 1
ATOM 712 O O . LYS A 1 91 ? 9.285 3.776 -19.821 1.00 98.00 91 LYS A O 1
ATOM 717 N N . ARG A 1 92 ? 8.458 5.299 -18.374 1.00 98.06 92 ARG A N 1
ATOM 718 C CA . ARG A 1 92 ? 8.976 6.486 -19.064 1.00 98.06 92 ARG A CA 1
ATOM 719 C C . ARG A 1 92 ? 10.495 6.432 -19.144 1.00 98.06 92 ARG A C 1
ATOM 721 O O . ARG A 1 92 ? 11.055 6.621 -20.221 1.00 98.06 92 ARG A O 1
ATOM 728 N N . ASP A 1 93 ? 11.154 6.157 -18.029 1.00 98.00 93 ASP A N 1
ATOM 729 C CA . ASP A 1 93 ? 12.610 6.189 -17.955 1.00 98.00 93 ASP A CA 1
ATOM 730 C C . ASP A 1 93 ? 13.220 5.003 -18.717 1.00 98.00 93 ASP A C 1
ATOM 732 O O . ASP A 1 93 ? 14.160 5.184 -19.491 1.00 98.00 93 ASP A O 1
ATOM 736 N N . ALA A 1 94 ? 12.601 3.820 -18.647 1.00 98.06 94 ALA A N 1
ATOM 737 C CA . ALA A 1 94 ? 12.976 2.683 -19.485 1.00 98.06 94 ALA A CA 1
ATOM 738 C C . ALA A 1 94 ? 12.807 2.967 -20.989 1.00 98.06 94 ALA A C 1
ATOM 740 O O . ALA A 1 94 ? 13.629 2.520 -21.790 1.00 98.06 94 ALA A O 1
ATOM 741 N N . ALA A 1 95 ? 11.752 3.686 -21.389 1.00 97.62 95 ALA A N 1
ATOM 742 C CA . ALA A 1 95 ? 11.541 4.083 -22.780 1.00 97.62 95 ALA A CA 1
ATOM 743 C C . ALA A 1 95 ? 12.581 5.114 -23.242 1.00 97.62 95 ALA A C 1
ATOM 745 O O . ALA A 1 95 ? 13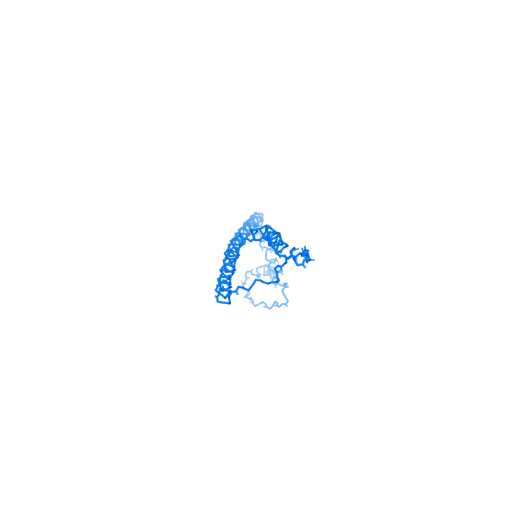.101 4.986 -24.346 1.00 97.62 95 ALA A O 1
ATOM 746 N N . LYS A 1 96 ? 12.944 6.081 -22.388 1.00 98.19 96 LYS A N 1
ATOM 747 C CA . LYS A 1 96 ? 14.025 7.041 -22.667 1.00 98.19 96 LYS A CA 1
ATOM 748 C C . LYS A 1 96 ? 15.367 6.342 -22.866 1.00 98.19 96 LYS A C 1
ATOM 750 O O . LYS A 1 96 ? 16.049 6.624 -23.844 1.00 98.19 96 LYS A O 1
ATOM 755 N N . ILE A 1 97 ? 15.729 5.419 -21.972 1.00 97.81 97 ILE A N 1
ATOM 756 C CA . ILE A 1 97 ? 16.997 4.678 -22.058 1.00 97.81 97 ILE A CA 1
ATOM 757 C C . ILE A 1 97 ? 17.036 3.825 -23.328 1.00 97.81 97 ILE A C 1
ATOM 759 O O . ILE A 1 97 ? 18.032 3.856 -24.047 1.00 97.81 97 ILE A O 1
ATOM 763 N N . ARG A 1 98 ? 15.949 3.108 -23.642 1.00 96.62 98 ARG A N 1
ATOM 764 C CA . ARG A 1 98 ? 15.856 2.345 -24.896 1.00 96.62 98 ARG A CA 1
ATOM 765 C C . ARG A 1 98 ? 15.963 3.246 -26.122 1.00 96.62 98 ARG A C 1
ATOM 767 O O . ARG A 1 98 ? 16.787 2.970 -26.979 1.00 96.62 98 ARG A O 1
ATOM 774 N N . GLY A 1 99 ? 15.225 4.355 -26.159 1.00 97.81 99 GLY A N 1
ATOM 775 C CA . GLY A 1 99 ? 15.293 5.312 -27.265 1.00 97.81 99 GLY A CA 1
ATOM 776 C C . GLY A 1 99 ? 16.691 5.909 -27.457 1.00 97.81 99 GLY A C 1
ATOM 777 O O . GLY A 1 99 ? 17.155 6.020 -28.587 1.00 97.81 99 GLY A O 1
ATOM 778 N N . ALA A 1 100 ? 17.396 6.233 -26.369 1.00 97.38 100 ALA A N 1
ATOM 779 C CA . ALA A 1 100 ? 18.780 6.701 -26.433 1.00 97.38 100 ALA A CA 1
ATOM 780 C C . ALA A 1 100 ? 19.738 5.611 -26.948 1.00 97.38 100 ALA A C 1
ATOM 782 O O . ALA A 1 100 ? 20.611 5.898 -27.765 1.00 97.38 100 ALA A O 1
ATOM 783 N N . GLY A 1 101 ? 19.553 4.361 -26.511 1.00 97.50 101 GLY A N 1
ATOM 784 C CA . GLY A 1 101 ? 20.322 3.215 -26.996 1.00 97.50 101 GLY A CA 1
ATOM 785 C C . GLY A 1 101 ? 20.100 2.943 -28.485 1.00 97.50 101 GLY A C 1
ATOM 786 O O . GLY A 1 101 ? 21.066 2.776 -29.225 1.00 97.50 101 GLY A O 1
ATOM 787 N N . ASP A 1 102 ? 18.846 2.971 -28.937 1.00 95.62 102 ASP A N 1
ATOM 788 C CA . ASP A 1 102 ? 18.479 2.770 -30.341 1.00 95.62 102 ASP A CA 1
ATOM 789 C C . ASP A 1 102 ? 19.018 3.899 -31.231 1.00 95.62 102 ASP A C 1
ATOM 791 O O . ASP A 1 102 ? 19.538 3.639 -32.321 1.00 95.62 102 ASP A O 1
ATOM 795 N N . ALA A 1 103 ? 18.957 5.149 -30.758 1.00 96.50 103 ALA A N 1
ATOM 796 C CA . ALA A 1 103 ? 19.530 6.297 -31.455 1.00 96.50 103 ALA A CA 1
ATOM 797 C C . ALA A 1 103 ? 21.055 6.174 -31.581 1.00 96.50 103 ALA A C 1
ATOM 799 O O . ALA A 1 103 ? 21.584 6.294 -32.686 1.00 96.50 103 ALA A O 1
ATOM 800 N N . ALA A 1 104 ? 21.756 5.855 -30.487 1.00 96.00 104 ALA A N 1
ATOM 801 C CA . ALA A 1 104 ? 23.205 5.666 -30.497 1.00 96.00 104 ALA A CA 1
ATOM 802 C C . ALA A 1 104 ? 23.627 4.490 -31.393 1.00 96.00 104 ALA A C 1
ATOM 804 O O . ALA A 1 104 ? 24.574 4.609 -32.171 1.00 96.00 104 ALA A O 1
ATOM 805 N N . ALA A 1 105 ? 22.905 3.366 -31.337 1.00 92.38 105 ALA A N 1
ATOM 806 C CA . ALA A 1 105 ? 23.148 2.225 -32.213 1.00 92.38 105 ALA A CA 1
ATOM 807 C C . ALA A 1 105 ? 22.972 2.616 -33.685 1.00 92.38 105 ALA A C 1
ATOM 809 O O . ALA A 1 105 ? 23.851 2.347 -34.501 1.00 92.38 105 ALA A O 1
ATOM 810 N N . THR A 1 106 ? 21.876 3.301 -34.019 1.00 90.00 106 THR A N 1
ATOM 811 C CA . THR A 1 106 ? 21.600 3.774 -35.383 1.00 90.00 106 THR A CA 1
ATOM 812 C C . THR A 1 106 ? 22.671 4.744 -35.870 1.00 90.00 106 THR A C 1
ATOM 814 O O . THR A 1 106 ? 23.138 4.620 -37.000 1.00 90.00 106 THR A O 1
ATOM 817 N N . GLU A 1 107 ? 23.121 5.666 -35.020 1.00 92.94 107 GLU A N 1
ATOM 818 C CA . GLU A 1 107 ? 24.192 6.606 -35.344 1.00 92.94 107 GLU A CA 1
ATOM 819 C C . GLU A 1 107 ? 25.522 5.886 -35.617 1.00 92.94 107 GLU A C 1
ATOM 821 O O . GLU A 1 107 ? 26.189 6.169 -36.614 1.00 92.94 107 GLU A O 1
ATOM 826 N N . ILE A 1 108 ? 25.902 4.921 -34.773 1.00 87.94 108 ILE A N 1
ATOM 827 C CA . ILE A 1 108 ? 27.104 4.099 -34.973 1.00 87.94 108 ILE A CA 1
ATOM 828 C C . ILE A 1 108 ? 26.988 3.293 -36.271 1.00 87.94 108 ILE A C 1
ATOM 830 O O . ILE A 1 108 ? 27.942 3.249 -37.050 1.00 87.94 108 ILE A O 1
ATOM 834 N N . TYR A 1 109 ? 25.823 2.698 -36.539 1.00 82.19 109 TYR A N 1
ATOM 835 C CA . TYR A 1 109 ? 25.578 1.959 -37.776 1.00 82.19 109 TYR A CA 1
ATOM 836 C C . TYR A 1 109 ? 25.670 2.855 -39.011 1.00 82.19 109 TYR A C 1
ATOM 838 O O . TYR A 1 109 ? 26.327 2.470 -39.975 1.00 82.19 109 TYR A O 1
ATOM 846 N N . ALA A 1 110 ? 25.085 4.053 -38.982 1.00 86.38 110 ALA A N 1
ATOM 847 C CA . ALA A 1 110 ? 25.178 5.010 -40.079 1.00 86.38 110 ALA A CA 1
ATOM 848 C C . ALA A 1 110 ? 26.630 5.457 -40.315 1.00 86.38 110 ALA A C 1
ATOM 850 O O . ALA A 1 110 ? 27.100 5.464 -41.451 1.00 86.38 110 ALA A O 1
ATOM 851 N N . LYS A 1 111 ? 27.385 5.748 -39.245 1.00 85.69 111 LYS A N 1
ATOM 852 C CA . LYS A 1 111 ? 28.817 6.081 -39.338 1.00 85.69 111 LYS A CA 1
ATOM 853 C C . LYS A 1 111 ? 29.645 4.932 -39.917 1.00 85.69 111 LYS A C 1
ATOM 855 O O . LYS A 1 111 ? 30.571 5.188 -40.682 1.00 85.69 111 LYS A O 1
ATOM 860 N N . ALA A 1 112 ? 29.336 3.685 -39.560 1.00 82.06 112 ALA A N 1
ATOM 861 C CA . ALA A 1 112 ? 30.003 2.508 -40.111 1.00 82.06 112 ALA A CA 1
ATOM 862 C C . ALA A 1 112 ? 29.658 2.295 -41.594 1.00 82.06 112 ALA A C 1
ATOM 864 O O . ALA A 1 112 ? 30.558 2.045 -42.393 1.00 82.06 112 ALA A O 1
ATOM 865 N N . TYR A 1 113 ? 28.386 2.465 -41.972 1.00 74.06 113 TYR A N 1
ATOM 866 C CA . TYR A 1 113 ? 27.929 2.382 -43.361 1.00 74.06 113 TYR A CA 1
ATOM 867 C C . TYR A 1 113 ? 28.649 3.391 -44.261 1.00 74.06 113 TYR A C 1
ATOM 869 O O . TYR A 1 113 ? 29.126 3.031 -45.332 1.00 74.06 113 TYR A O 1
ATOM 877 N N . SER A 1 114 ? 28.805 4.634 -43.796 1.00 76.56 114 SER A N 1
ATOM 878 C CA . SER A 1 114 ? 29.491 5.690 -44.548 1.00 76.56 114 SER A CA 1
ATOM 879 C C . SER A 1 114 ? 30.992 5.451 -44.751 1.00 76.56 114 SER A C 1
ATOM 881 O O . SER A 1 114 ? 31.590 6.123 -45.587 1.00 76.56 114 SER A O 1
ATOM 883 N N . LYS A 1 115 ? 31.624 4.536 -43.998 1.00 80.44 115 LYS A N 1
ATOM 884 C CA . LYS A 1 115 ? 33.052 4.211 -44.162 1.00 80.44 115 LYS A CA 1
ATOM 885 C C . LYS A 1 115 ? 33.305 3.205 -45.285 1.00 80.44 115 LYS A C 1
ATOM 887 O O . LYS A 1 115 ? 34.257 3.390 -46.033 1.00 80.44 115 LY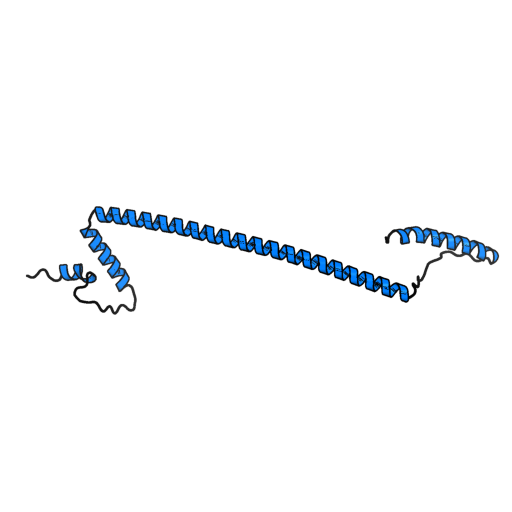S A O 1
ATOM 892 N N . ASP A 1 116 ? 32.480 2.165 -45.401 1.00 77.31 116 ASP A N 1
ATOM 893 C CA . ASP A 1 116 ? 32.524 1.213 -46.521 1.00 77.31 116 ASP A CA 1
ATOM 894 C C . ASP A 1 116 ? 31.177 0.488 -46.685 1.00 77.31 116 ASP A C 1
ATOM 896 O O . ASP A 1 116 ? 30.875 -0.516 -46.030 1.00 77.31 116 ASP A O 1
ATOM 900 N N . THR A 1 117 ? 30.375 0.987 -47.622 1.00 77.44 117 THR A N 1
ATOM 901 C CA . THR A 1 117 ? 29.058 0.451 -47.978 1.00 77.44 117 THR A CA 1
ATOM 902 C C . THR A 1 117 ? 29.098 -1.009 -48.447 1.00 77.44 117 THR A C 1
ATOM 904 O O . THR A 1 117 ? 28.170 -1.785 -48.182 1.00 77.44 117 THR A O 1
ATOM 907 N N . LYS A 1 118 ? 30.153 -1.410 -49.171 1.00 76.00 118 LYS A N 1
ATOM 908 C CA . LYS A 1 118 ? 30.251 -2.749 -49.777 1.00 76.00 118 LYS A CA 1
ATOM 909 C C . LYS A 1 118 ? 30.634 -3.794 -48.734 1.00 76.00 118 LYS A C 1
ATOM 911 O O . LYS A 1 118 ? 30.028 -4.863 -48.702 1.00 76.00 118 LYS A O 1
ATOM 916 N N . PHE A 1 119 ? 31.578 -3.473 -47.854 1.00 76.19 119 PHE A N 1
ATOM 917 C CA . PHE A 1 119 ? 31.958 -4.359 -46.754 1.00 76.19 119 PHE A 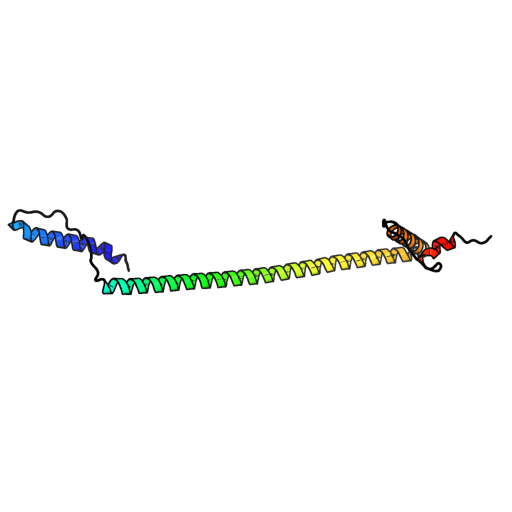CA 1
ATOM 918 C C . PHE A 1 119 ? 30.819 -4.526 -45.735 1.00 76.19 119 PHE A C 1
ATOM 920 O O . PHE A 1 119 ? 30.524 -5.640 -45.304 1.00 76.19 119 PHE A O 1
ATOM 927 N N . TYR A 1 120 ? 30.112 -3.441 -45.408 1.00 75.19 120 TYR A N 1
ATOM 928 C CA . TYR A 1 120 ? 28.995 -3.476 -44.463 1.00 75.19 120 TYR A CA 1
ATOM 929 C C . TYR A 1 120 ? 27.818 -4.338 -44.946 1.00 75.19 120 TYR A C 1
ATOM 931 O O . TYR A 1 120 ? 27.275 -5.141 -44.185 1.00 75.19 120 TYR A O 1
ATOM 939 N N . SER A 1 121 ? 27.411 -4.186 -46.211 1.00 76.50 121 SER A N 1
ATOM 940 C CA . SER A 1 121 ? 26.318 -4.980 -46.796 1.00 76.50 121 SER A CA 1
ATOM 941 C C . SER A 1 121 ? 26.641 -6.479 -46.814 1.00 76.50 121 SER A C 1
ATOM 943 O O . SER A 1 121 ? 25.762 -7.304 -46.544 1.00 76.50 121 SER A O 1
ATOM 945 N N . PHE A 1 122 ? 27.912 -6.826 -47.024 1.00 78.19 122 PHE A N 1
ATOM 946 C CA . PHE A 1 122 ? 28.411 -8.192 -46.921 1.00 78.19 122 PHE A CA 1
ATOM 947 C C . PHE A 1 122 ? 28.381 -8.727 -45.476 1.00 78.19 122 PHE A C 1
ATOM 949 O O . PHE A 1 122 ? 27.730 -9.744 -45.232 1.00 78.19 122 PHE A O 1
ATOM 956 N N . ASP A 1 123 ? 28.976 -8.037 -44.494 1.00 78.69 123 ASP A N 1
ATOM 957 C CA . ASP A 1 123 ? 28.977 -8.480 -43.084 1.00 78.69 123 ASP A CA 1
ATOM 958 C C . ASP A 1 123 ? 27.553 -8.614 -42.512 1.00 78.69 123 ASP A C 1
ATOM 960 O O . ASP A 1 123 ? 27.214 -9.596 -41.844 1.00 78.69 123 ASP A O 1
ATOM 964 N N . ARG A 1 124 ? 26.657 -7.680 -42.857 1.00 78.06 124 ARG A N 1
ATOM 965 C CA . ARG A 1 124 ? 25.250 -7.735 -42.442 1.00 78.06 124 ARG A CA 1
ATOM 966 C C . ARG A 1 124 ? 24.530 -8.963 -42.998 1.00 78.06 124 ARG A C 1
ATOM 968 O O . ARG A 1 124 ? 23.738 -9.572 -42.274 1.00 78.06 124 ARG A O 1
ATOM 975 N N . SER A 1 125 ? 24.807 -9.333 -44.250 1.00 79.19 125 SER A N 1
ATOM 976 C CA . SER A 1 125 ? 24.258 -10.552 -44.851 1.00 79.19 125 SER A CA 1
ATOM 977 C C . SER A 1 125 ? 24.760 -11.810 -44.128 1.00 79.19 125 SER A C 1
ATOM 979 O O . SER A 1 125 ? 23.952 -12.674 -43.789 1.00 79.19 125 SER A O 1
ATOM 981 N N . LEU A 1 126 ? 26.045 -11.857 -43.746 1.00 79.56 126 LEU A N 1
ATOM 982 C CA . LEU A 1 126 ? 26.630 -12.963 -42.978 1.00 79.56 126 LEU A CA 1
ATOM 983 C C . LEU A 1 126 ? 26.020 -13.105 -41.577 1.00 79.56 126 LEU A C 1
ATOM 985 O O . LEU A 1 126 ? 25.705 -14.215 -41.143 1.00 79.56 126 LEU A O 1
ATOM 989 N N . GLN A 1 127 ? 25.802 -11.995 -40.866 1.00 78.50 127 GLN A N 1
ATOM 990 C CA . GLN A 1 127 ? 25.133 -12.021 -39.561 1.00 78.50 127 GLN A CA 1
ATOM 991 C C . GLN A 1 127 ? 23.677 -12.498 -39.666 1.00 78.50 127 GLN A C 1
ATOM 993 O O . GLN A 1 127 ? 23.205 -13.240 -38.798 1.00 78.50 127 GLN A O 1
ATOM 998 N N . ALA A 1 128 ? 22.966 -12.095 -40.726 1.00 77.94 128 ALA A N 1
ATOM 999 C CA . ALA A 1 128 ? 21.610 -12.559 -40.998 1.00 77.94 128 ALA A CA 1
ATOM 1000 C C . ALA A 1 128 ? 21.582 -14.072 -41.261 1.00 77.94 128 ALA A C 1
ATOM 1002 O O . ALA A 1 128 ? 20.778 -14.772 -40.643 1.00 77.94 128 ALA A O 1
ATOM 1003 N N . TYR A 1 129 ? 22.511 -14.592 -42.075 1.00 77.56 129 TYR A N 1
ATOM 1004 C CA . TYR A 1 129 ? 22.673 -16.035 -42.272 1.00 77.56 129 TYR A CA 1
ATOM 1005 C C . TYR A 1 129 ? 22.909 -16.746 -40.941 1.00 77.56 129 TYR A C 1
ATOM 1007 O O . TYR A 1 129 ? 22.208 -17.702 -40.622 1.00 77.56 129 TYR A O 1
ATOM 1015 N N . ARG A 1 130 ? 23.831 -16.248 -40.110 1.00 77.06 130 ARG A 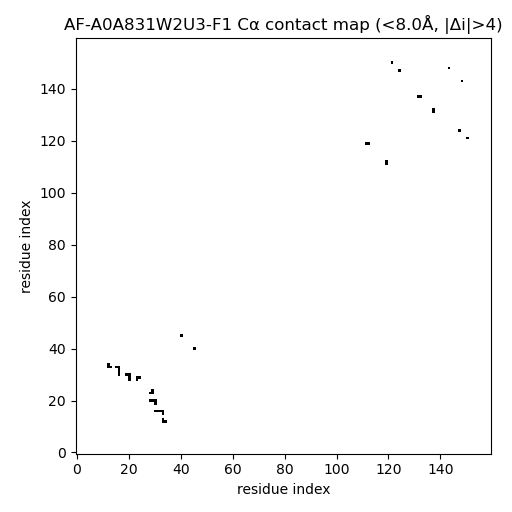N 1
ATOM 1016 C CA . ARG A 1 130 ? 24.154 -16.883 -38.826 1.00 77.06 130 ARG A CA 1
ATOM 1017 C C . ARG A 1 130 ? 22.946 -16.978 -37.895 1.00 77.06 130 ARG A C 1
ATOM 1019 O O . ARG A 1 130 ? 22.790 -17.989 -37.222 1.00 77.06 130 ARG A O 1
ATOM 1026 N N . ARG A 1 131 ? 22.080 -15.960 -37.864 1.00 76.62 131 ARG A N 1
ATOM 1027 C CA . ARG A 1 131 ? 20.826 -16.013 -37.093 1.00 76.62 131 ARG A CA 1
ATOM 1028 C C . ARG A 1 131 ? 19.854 -17.048 -37.653 1.00 76.62 131 ARG A C 1
ATOM 1030 O O . ARG A 1 131 ? 19.368 -17.875 -36.890 1.00 76.62 131 ARG A O 1
ATOM 1037 N N . ILE A 1 132 ? 19.612 -17.033 -38.961 1.00 74.44 132 ILE A N 1
ATOM 1038 C CA . ILE A 1 132 ? 18.653 -17.933 -39.624 1.00 74.44 132 ILE A CA 1
ATOM 1039 C C . ILE A 1 132 ? 19.086 -19.409 -39.516 1.00 74.44 132 ILE A C 1
ATOM 1041 O O . ILE A 1 132 ? 18.257 -20.282 -39.266 1.00 74.44 132 ILE A O 1
ATOM 1045 N N . PHE A 1 133 ? 20.385 -19.693 -39.636 1.00 72.94 133 PHE A N 1
ATOM 1046 C CA . PHE A 1 133 ? 20.938 -21.051 -39.551 1.00 72.94 133 PHE A CA 1
ATOM 1047 C C . PHE A 1 133 ? 21.230 -21.529 -38.116 1.00 72.94 133 PHE A C 1
ATOM 1049 O O . PHE A 1 133 ? 21.608 -22.679 -37.929 1.00 72.94 133 PHE A O 1
ATOM 1056 N N . SER A 1 134 ? 21.054 -20.680 -37.095 1.00 71.69 134 SER A N 1
ATOM 1057 C CA . SER A 1 134 ? 21.251 -21.063 -35.682 1.00 71.69 134 SER A CA 1
ATOM 1058 C C . SER A 1 134 ? 20.039 -21.745 -35.025 1.00 71.69 134 SER A C 1
ATOM 1060 O O . SER A 1 134 ? 20.159 -22.263 -33.915 1.00 71.69 134 SER A O 1
ATOM 1062 N N . GLY A 1 135 ? 18.879 -21.757 -35.690 1.00 68.19 135 GLY A N 1
ATOM 1063 C CA . GLY A 1 135 ? 17.691 -22.496 -35.251 1.00 68.19 135 GLY A CA 1
ATOM 1064 C C . GLY A 1 135 ? 17.775 -23.985 -35.606 1.00 68.19 135 GLY A C 1
ATOM 1065 O O . GLY A 1 135 ? 18.258 -24.336 -36.676 1.00 68.19 135 GLY A O 1
ATOM 1066 N N . LYS A 1 136 ? 17.300 -24.872 -34.719 1.00 62.03 136 LYS A N 1
ATOM 1067 C CA . LYS A 1 136 ? 17.351 -26.338 -34.909 1.00 62.03 136 LYS A CA 1
ATOM 1068 C C . LYS A 1 136 ? 16.403 -26.890 -35.995 1.00 62.03 136 LYS A C 1
ATOM 1070 O O . LYS A 1 136 ? 16.584 -28.038 -36.376 1.00 62.03 136 LYS A O 1
ATOM 1075 N N . ASP A 1 137 ? 15.488 -26.078 -36.539 1.00 58.47 137 ASP A N 1
ATOM 1076 C CA . ASP A 1 137 ? 14.435 -26.495 -37.487 1.00 58.47 137 ASP A CA 1
ATOM 1077 C C . ASP A 1 137 ? 14.374 -25.605 -38.751 1.00 58.47 137 ASP A C 1
ATOM 1079 O O . ASP A 1 137 ? 13.323 -25.092 -39.135 1.00 58.47 137 ASP A O 1
ATOM 1083 N N . SER A 1 138 ? 15.510 -25.354 -39.406 1.00 59.03 138 SER A N 1
ATOM 1084 C CA . SER A 1 138 ? 15.579 -24.410 -40.535 1.00 59.03 138 SER A CA 1
ATOM 1085 C C . SER A 1 138 ? 15.335 -25.072 -41.904 1.00 59.03 138 SER A C 1
ATOM 1087 O O . SER A 1 138 ? 16.238 -25.128 -42.737 1.00 59.03 138 SER A O 1
ATOM 1089 N N . THR A 1 139 ? 14.113 -25.545 -42.188 1.00 61.34 139 THR A N 1
ATOM 1090 C CA . THR A 1 139 ? 13.681 -25.792 -43.582 1.00 61.34 139 THR A CA 1
ATOM 1091 C C . THR A 1 139 ? 13.222 -24.469 -44.194 1.00 61.34 139 THR A C 1
ATOM 1093 O O . THR A 1 139 ? 12.144 -23.969 -43.887 1.00 61.34 139 THR A O 1
ATOM 1096 N N . LEU A 1 140 ? 14.059 -23.872 -45.044 1.00 62.62 140 LEU A N 1
ATOM 1097 C CA . LEU A 1 140 ? 13.832 -22.541 -45.607 1.00 62.62 140 LEU A CA 1
ATOM 1098 C C . LEU A 1 140 ? 13.492 -22.654 -47.101 1.00 62.62 140 LEU A C 1
ATOM 1100 O O . LEU A 1 140 ? 14.359 -22.944 -47.921 1.00 62.62 140 LEU A O 1
ATOM 1104 N N . VAL A 1 141 ? 12.224 -22.435 -47.458 1.00 63.25 141 VAL A N 1
ATOM 1105 C CA . VAL A 1 141 ? 11.774 -22.402 -48.859 1.00 63.25 141 VAL A CA 1
ATOM 1106 C C . VAL A 1 141 ? 11.903 -20.971 -49.367 1.00 63.25 141 VAL A C 1
ATOM 1108 O O . VAL A 1 141 ? 11.141 -20.093 -48.969 1.00 63.25 141 VAL A O 1
ATOM 1111 N N . LEU A 1 142 ? 12.888 -20.723 -50.227 1.00 63.16 142 LEU A N 1
ATOM 1112 C CA . LEU A 1 142 ? 13.158 -19.401 -50.788 1.00 63.16 142 LEU A CA 1
ATOM 1113 C C . LEU A 1 142 ? 13.193 -19.453 -52.305 1.00 63.16 142 LEU A C 1
ATOM 1115 O O . LEU A 1 142 ? 13.665 -20.417 -52.904 1.00 63.16 142 LEU A O 1
ATOM 1119 N N . GLN A 1 143 ? 12.737 -18.370 -52.924 1.00 57.78 143 GLN A N 1
ATOM 1120 C CA . GLN A 1 143 ? 12.873 -18.192 -54.360 1.00 57.78 143 GLN A CA 1
ATOM 1121 C C . GLN A 1 143 ? 14.359 -18.004 -54.732 1.00 57.78 143 GLN A C 1
ATOM 1123 O O . GLN A 1 143 ? 15.057 -17.246 -54.049 1.00 57.78 143 GLN A O 1
ATOM 1128 N N . PRO A 1 144 ? 14.842 -18.622 -55.829 1.00 62.28 144 PRO A N 1
ATOM 1129 C CA . PRO A 1 144 ? 16.241 -18.537 -56.265 1.00 62.28 144 PRO A CA 1
ATOM 1130 C C . PRO A 1 144 ? 16.763 -17.108 -56.475 1.00 62.28 144 PRO A C 1
ATOM 1132 O O . PRO A 1 144 ? 17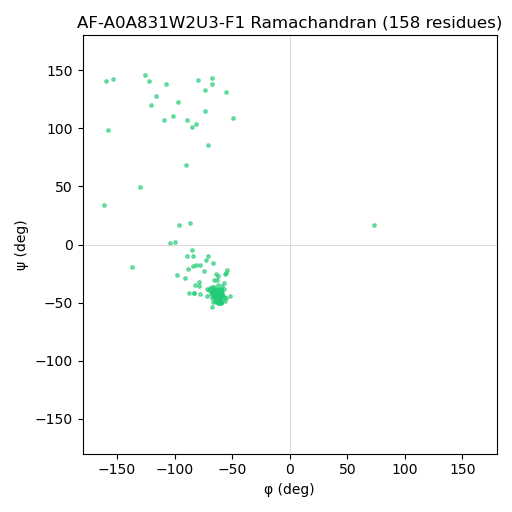.958 -16.876 -56.345 1.00 62.28 144 PRO A O 1
ATOM 1135 N N . ASN A 1 145 ? 15.884 -16.137 -56.740 1.00 59.53 145 ASN A N 1
ATOM 1136 C CA . ASN A 1 145 ? 16.250 -14.737 -56.996 1.00 59.53 145 ASN A CA 1
ATOM 1137 C C . ASN A 1 145 ? 16.159 -13.829 -55.752 1.00 59.53 145 ASN A C 1
ATOM 1139 O O . ASN A 1 145 ? 16.099 -12.608 -55.879 1.00 59.53 145 ASN A O 1
ATOM 1143 N N . SER A 1 146 ? 16.108 -14.394 -54.543 1.00 67.44 146 SER A N 1
ATOM 1144 C CA . SER A 1 146 ? 16.065 -13.597 -53.313 1.00 67.44 146 SER A CA 1
ATOM 1145 C C . SER A 1 146 ? 17.375 -12.832 -53.086 1.00 67.44 146 SER A C 1
ATOM 1147 O O . SER A 1 146 ? 18.465 -13.369 -53.290 1.00 67.44 146 SER A O 1
ATOM 1149 N N . GLU A 1 147 ? 17.282 -11.605 -52.559 1.00 65.06 147 GLU A N 1
ATOM 1150 C CA . GLU A 1 147 ? 18.439 -10.802 -52.129 1.00 65.06 147 GLU A CA 1
ATOM 1151 C C . GLU A 1 147 ? 19.348 -11.537 -51.132 1.00 65.06 147 GLU A C 1
ATOM 1153 O O . GLU A 1 147 ? 20.537 -11.231 -51.022 1.00 65.06 147 GLU A O 1
ATOM 1158 N N . LEU A 1 148 ? 18.796 -12.548 -50.452 1.00 66.06 148 LEU A N 1
ATOM 1159 C CA . LEU A 1 148 ? 19.506 -13.439 -49.550 1.00 66.06 148 LEU A CA 1
ATOM 1160 C C . LEU A 1 148 ? 20.601 -14.259 -50.257 1.00 66.06 148 LEU A C 1
ATOM 1162 O O . LEU A 1 148 ? 21.579 -14.600 -49.610 1.00 66.06 148 LEU A O 1
ATOM 1166 N N . PHE A 1 149 ? 20.506 -14.549 -51.558 1.00 67.50 149 PHE A N 1
ATOM 1167 C CA . PHE A 1 149 ? 21.520 -15.328 -52.291 1.00 67.50 149 PHE A CA 1
ATOM 1168 C C . PHE A 1 149 ? 22.495 -14.476 -53.111 1.00 67.50 149 PHE A C 1
ATOM 1170 O O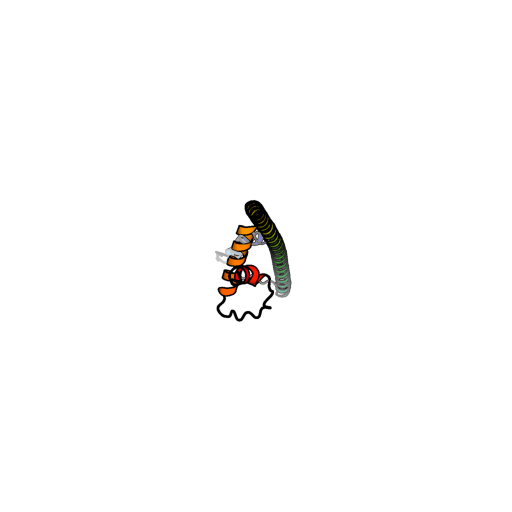 . PHE A 1 149 ? 23.392 -15.030 -53.746 1.00 67.50 149 PHE A O 1
ATOM 1177 N N . ARG A 1 150 ? 22.384 -13.140 -53.072 1.00 67.62 150 ARG A N 1
ATOM 1178 C CA . ARG A 1 150 ? 23.198 -12.221 -53.891 1.00 67.62 150 ARG A CA 1
ATOM 1179 C C . ARG A 1 150 ? 24.705 -12.495 -53.778 1.00 67.62 150 ARG A C 1
ATOM 1181 O O . ARG A 1 150 ? 25.397 -12.556 -54.790 1.00 67.62 150 ARG A O 1
ATOM 1188 N N . TYR A 1 151 ? 25.205 -12.722 -52.562 1.00 66.06 151 TYR A N 1
ATOM 1189 C CA . TYR A 1 151 ? 26.628 -12.998 -52.315 1.00 66.06 151 TYR A CA 1
ATOM 1190 C C . TYR A 1 151 ? 27.028 -14.471 -52.507 1.00 66.06 151 TYR A C 1
ATOM 1192 O O . TYR A 1 151 ? 28.206 -14.746 -52.721 1.00 66.06 151 TYR A O 1
ATOM 1200 N N . PHE A 1 152 ? 26.072 -15.408 -52.496 1.00 66.56 152 PHE A N 1
ATOM 1201 C CA . PHE A 1 152 ? 26.310 -16.816 -52.845 1.00 66.56 152 PHE A CA 1
ATOM 1202 C C . PHE A 1 152 ? 26.374 -17.027 -54.366 1.00 66.56 152 PHE A C 1
ATOM 1204 O O . PHE A 1 152 ? 27.179 -17.813 -54.852 1.00 66.56 152 PHE A O 1
ATOM 1211 N N . GLN A 1 153 ? 25.566 -16.293 -55.137 1.00 62.16 153 GLN A N 1
ATOM 1212 C CA . GLN A 1 153 ? 25.562 -16.346 -56.604 1.00 62.16 153 GLN A CA 1
ATOM 1213 C C . GLN A 1 153 ? 26.716 -15.550 -57.225 1.00 62.16 153 GLN A C 1
ATOM 1215 O O . GLN A 1 153 ? 27.249 -15.948 -58.256 1.00 62.16 153 GLN A O 1
ATOM 1220 N N . SER A 1 154 ? 27.142 -14.456 -56.579 1.00 58.59 154 SER A N 1
ATOM 1221 C CA . SER A 1 154 ? 28.277 -13.637 -57.028 1.00 58.59 154 SER A CA 1
ATOM 1222 C C . SER A 1 154 ? 29.618 -14.381 -57.012 1.00 58.59 154 SER A C 1
ATOM 1224 O O . SER A 1 154 ? 30.519 -13.991 -57.749 1.00 58.59 154 SER A O 1
ATOM 1226 N N . THR A 1 155 ? 29.782 -15.417 -56.184 1.00 54.78 155 THR A N 1
ATOM 1227 C CA . THR A 1 155 ? 30.989 -16.264 -56.146 1.00 54.78 155 THR A CA 1
ATOM 1228 C C . THR A 1 155 ? 30.814 -17.564 -56.935 1.00 54.78 155 THR A C 1
ATOM 1230 O O . THR A 1 155 ? 31.787 -18.074 -57.482 1.00 54.78 155 THR A O 1
ATOM 1233 N N . ALA A 1 156 ? 29.581 -18.060 -57.083 1.00 50.78 156 ALA A N 1
ATOM 1234 C CA . ALA A 1 156 ? 29.254 -19.288 -57.816 1.00 50.78 156 ALA A CA 1
ATOM 1235 C C . ALA A 1 156 ? 29.031 -19.100 -59.334 1.00 50.78 156 ALA A C 1
ATOM 1237 O O . ALA A 1 156 ? 28.436 -19.958 -59.983 1.00 50.78 156 ALA A O 1
ATOM 1238 N N . GLY A 1 157 ? 29.491 -17.991 -59.921 1.00 49.97 157 GLY A N 1
ATOM 1239 C CA . GLY A 1 157 ? 29.148 -17.662 -61.305 1.00 49.97 157 GLY A CA 1
ATOM 1240 C C . GLY A 1 157 ? 30.045 -16.643 -61.992 1.00 49.97 157 GLY A C 1
ATOM 1241 O O . GLY A 1 157 ? 29.559 -15.903 -62.843 1.00 49.97 157 GLY A O 1
ATOM 1242 N N . ALA A 1 158 ? 31.346 -16.609 -61.692 1.00 41.66 158 ALA A N 1
ATOM 1243 C CA . ALA A 1 158 ? 32.303 -16.126 -62.684 1.00 41.66 158 ALA A CA 1
ATOM 1244 C C . ALA A 1 158 ? 32.382 -17.196 -63.783 1.00 41.66 158 ALA A C 1
ATOM 1246 O O . ALA A 1 158 ? 33.189 -18.121 -63.703 1.00 41.66 158 ALA A O 1
ATOM 1247 N N . LYS A 1 159 ? 31.460 -17.118 -64.755 1.00 40.91 159 LYS A N 1
ATOM 1248 C CA . LYS A 1 159 ? 31.515 -17.904 -65.993 1.00 40.91 159 LYS A CA 1
ATOM 1249 C C . LYS A 1 159 ? 32.920 -17.756 -66.584 1.00 40.91 159 LYS A C 1
ATOM 1251 O O . LYS A 1 159 ? 33.282 -16.675 -67.047 1.00 40.91 159 LYS A O 1
ATOM 1256 N N . ARG A 1 160 ? 33.697 -18.834 -66.505 1.00 36.28 160 ARG A N 1
ATOM 1257 C CA . ARG A 1 160 ? 34.662 -19.171 -67.548 1.00 36.28 160 ARG A CA 1
ATOM 1258 C C . ARG A 1 160 ? 33.904 -19.515 -68.823 1.00 36.28 160 ARG A C 1
ATOM 1260 O O . ARG A 1 160 ? 32.775 -20.045 -68.695 1.00 36.28 160 ARG A O 1
#

Mean predicted aligned error: 16.12 Å

Solvent-accessible surface area (backbone atoms only — not comparable to full-atom values): 9565 Å² total; per-residue (Å²): 144,68,73,71,64,61,67,53,46,58,60,52,34,56,52,50,40,53,58,50,34,66,66,32,54,85,74,79,47,85,73,90,81,61,78,87,89,75,84,85,73,61,71,78,59,54,54,57,53,50,52,51,51,50,53,51,52,51,50,54,52,51,51,53,52,49,55,50,49,54,52,50,52,52,51,49,54,52,50,54,52,51,52,51,49,53,54,50,51,52,51,51,52,52,50,50,54,50,52,52,51,52,50,52,51,50,52,53,50,51,58,50,38,75,74,40,57,70,62,46,58,49,53,53,50,52,54,50,48,54,58,59,68,67,48,98,79,67,85,80,92,72,67,91,85,40,81,87,40,54,74,61,51,67,69,74,58,75,77,124

Secondary structure (DSSP, 8-state):
--THHHHHHHHHHHHHHHHHHHHHGGGT--------------HHHHHHHHHHHHHHHHHHHHHHHHHHHHHHHHHHHHHHHHHHHHHHHHHHHHHHHHHHHHHHHHHHHHHHHTT-HHHHHHHHHHHHHHHHTTSTT------TT-GGGHHHHTTTT---

pLDDT: mean 81.01, std 15.52, range [36.28, 98.5]

Foldseek 3Di:
DPVVVVVVQVVVFVVVQVVVQVVCVVVVDHDDGDDDPDDDDPPVVVVVVVVVVVVVVVVVVVVVVVVVVVVVVVV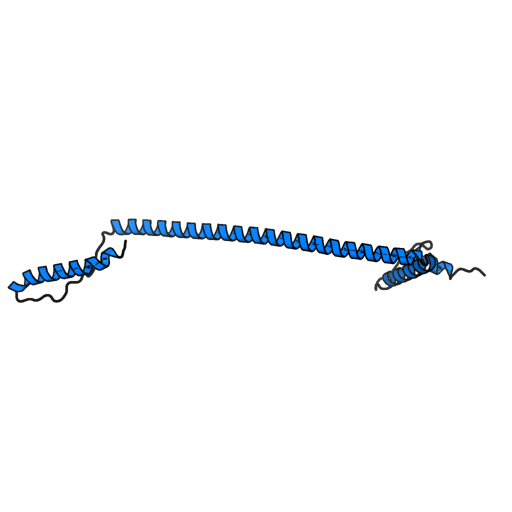VVVVVVVVVVVVVVVVVVVVVVVVVVVVVVVVVLVVVCVVPVVVSVVVVLVVVVCVLVVDPDRPDDDDPPDPSCVVVVVVVDPPD

Sequence (160 aa):
MQEVISGERSQVMDTMTRLANKKVASLGISIIDVRIKQINLPAAVSQSVFQRMKAERERVAREFRARGKETAERIRAGADRQRTIILADAKRDAAKIRGAGDAAATEIYAKAYSKDTKFYSFDRSLQAYRRIFSGKDSTLVLQPNSELFRYFQSTAGAKR